Protein AF-A0A1H8HH61-F1 (afdb_monomer)

Foldseek 3Di:
DVVVVVVQLVVLVVVLVVVLVVLCVVQVVVVVDGDPVSVVVNLVSQLVSLCSNCVVVLVVVLVVVLVVLPVPPPDPVVSVVVNVVVVVVSVVVSVVVSVVSSVVD

Organism: NCBI:txid1173111

pLDDT: mean 89.67, std 6.66, range [61.69, 95.88]

Solvent-accessible surface area (backbone atoms only — not comparable to full-atom values): 5868 Å² total; per-residue (Å²): 115,68,69,62,54,52,51,50,51,52,50,54,50,50,54,46,54,54,51,50,52,52,52,40,65,75,36,40,51,87,75,75,68,50,45,70,68,47,52,53,52,50,49,51,50,53,52,50,46,50,47,67,66,47,43,61,58,50,54,52,48,52,54,50,50,55,49,52,46,62,73,73,40,87,51,68,71,61,35,54,53,52,49,52,56,48,49,54,51,51,49,52,53,48,49,54,54,50,51,56,56,60,73,74,109

Sequence (105 aa):
MQRKWMIYYVIVILVFLLGRWLLIEQFHFDTGKPSETGRELYLYWVNGFAVLFLGPAFYWTVRKWTKMVKEKIPSAGLRVLTLFYSIVFLVFLFLVVYYSLILSF

Nearest PDB structures (foldseek):
  4yxd-assembly1_D  TM=6.205E-01  e=7.021E+00  Sus scrofa
  8gs8-assembly1_D  TM=5.671E-01  e=7.021E+00  Homo sapiens
  6xxv-assembly2_F  TM=4.377E-01  e=4.878E+00  Homo sapiens

Structure (mmCIF, N/CA/C/O backbone):
data_AF-A0A1H8HH61-F1
#
_entry.id   AF-A0A1H8HH61-F1
#
loop_
_atom_site.group_PDB
_atom_site.id
_atom_site.type_symbol
_atom_site.label_atom_id
_atom_site.label_alt_id
_atom_site.label_comp_id
_atom_site.label_asym_id
_atom_site.label_entity_id
_atom_site.label_seq_id
_atom_site.pdbx_PDB_ins_code
_atom_site.Cartn_x
_atom_site.Cartn_y
_atom_site.Cartn_z
_atom_site.occupancy
_atom_site.B_iso_or_equiv
_atom_site.auth_seq_id
_atom_site.auth_comp_id
_atom_site.auth_asym_id
_atom_site.auth_atom_id
_atom_site.pdbx_PDB_model_num
ATOM 1 N N . MET A 1 1 ? -21.121 -0.834 -5.313 1.00 61.69 1 MET A N 1
ATOM 2 C CA . MET A 1 1 ? -19.781 -0.450 -4.797 1.00 61.69 1 MET A CA 1
ATOM 3 C C . MET A 1 1 ? -18.668 -1.342 -5.358 1.00 61.69 1 MET A C 1
ATOM 5 O O . MET A 1 1 ? -17.680 -0.799 -5.827 1.00 61.69 1 MET A O 1
ATOM 9 N N . GLN A 1 2 ? -18.845 -2.670 -5.406 1.00 75.44 2 GLN A N 1
ATOM 10 C CA . GLN A 1 2 ? -17.853 -3.632 -5.932 1.00 75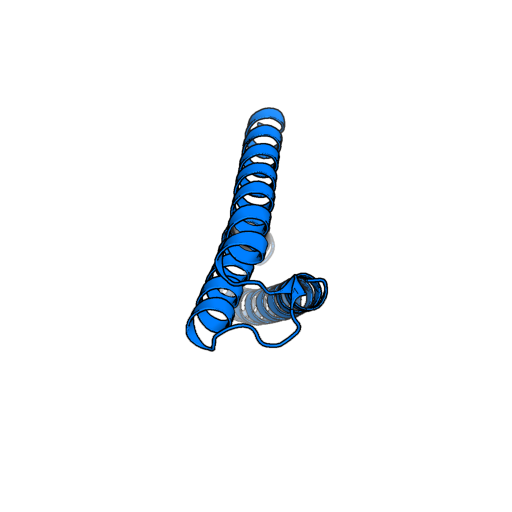.44 2 GLN A CA 1
ATOM 11 C C . GLN A 1 2 ? -17.384 -3.349 -7.373 1.00 75.44 2 GLN A C 1
ATOM 13 O O . GLN A 1 2 ? -16.187 -3.339 -7.629 1.00 75.44 2 GLN A O 1
ATOM 18 N N . ARG A 1 3 ? -18.299 -3.011 -8.294 1.00 84.62 3 ARG A N 1
ATOM 19 C CA . ARG A 1 3 ? -17.951 -2.727 -9.701 1.00 84.62 3 ARG A CA 1
ATOM 20 C C . ARG A 1 3 ? -16.947 -1.575 -9.873 1.00 84.62 3 ARG A C 1
ATOM 22 O O . ARG A 1 3 ? -16.084 -1.660 -10.733 1.00 84.62 3 ARG A O 1
ATOM 29 N N . LYS A 1 4 ? -17.024 -0.521 -9.048 1.00 88.81 4 LYS A N 1
ATOM 30 C CA . LYS A 1 4 ? -16.094 0.625 -9.118 1.00 88.81 4 LYS A CA 1
ATOM 31 C C . LYS A 1 4 ? -14.680 0.239 -8.671 1.00 88.81 4 LYS A C 1
ATOM 33 O O . LYS A 1 4 ? -13.718 0.641 -9.309 1.00 88.81 4 LYS A O 1
ATOM 38 N N . TRP A 1 5 ? -14.571 -0.577 -7.620 1.00 89.38 5 TRP A N 1
ATOM 39 C CA . TRP A 1 5 ? -13.291 -1.114 -7.150 1.00 89.38 5 TRP A CA 1
ATOM 40 C C . TRP A 1 5 ? -12.658 -2.049 -8.175 1.00 89.38 5 TRP A C 1
ATOM 42 O O . TRP A 1 5 ? -11.474 -1.929 -8.453 1.00 89.38 5 TRP A O 1
ATOM 52 N N . MET A 1 6 ? -13.460 -2.918 -8.792 1.00 90.69 6 MET A N 1
ATOM 53 C CA . MET A 1 6 ? -12.994 -3.779 -9.877 1.00 90.69 6 MET A CA 1
ATOM 54 C C . MET A 1 6 ? -12.420 -2.954 -11.037 1.00 90.69 6 MET A C 1
ATOM 56 O O . MET A 1 6 ? -11.310 -3.223 -11.474 1.00 90.69 6 MET A O 1
ATOM 60 N N . ILE A 1 7 ? -13.134 -1.913 -11.485 1.00 93.94 7 ILE A N 1
ATOM 61 C CA . ILE A 1 7 ? -12.654 -1.016 -12.549 1.00 93.94 7 ILE A CA 1
ATOM 62 C C . ILE A 1 7 ? -11.345 -0.326 -12.140 1.00 93.94 7 ILE A C 1
ATOM 64 O O . ILE A 1 7 ? -10.409 -0.301 -12.930 1.00 93.94 7 ILE A O 1
ATOM 68 N N . TYR A 1 8 ? -11.252 0.187 -10.909 1.00 94.19 8 TYR A N 1
ATOM 69 C CA . TYR A 1 8 ? -10.019 0.788 -10.391 1.00 94.19 8 TYR A CA 1
ATOM 70 C C . TYR A 1 8 ? -8.835 -0.184 -10.462 1.00 94.19 8 TYR A C 1
ATOM 72 O O . TYR A 1 8 ? -7.798 0.163 -11.017 1.00 94.19 8 TYR A O 1
ATOM 80 N N . TYR A 1 9 ? -9.003 -1.411 -9.963 1.00 93.25 9 TYR A N 1
ATOM 81 C CA . TYR A 1 9 ? -7.938 -2.413 -9.979 1.00 93.25 9 TYR A CA 1
ATOM 82 C C . TYR A 1 9 ? -7.535 -2.817 -11.392 1.00 93.25 9 TYR A C 1
ATOM 84 O O . TYR A 1 9 ? -6.345 -2.925 -11.667 1.00 93.25 9 TYR A O 1
ATOM 92 N N . VAL A 1 10 ? -8.501 -2.971 -12.299 1.00 95.25 10 VAL A N 1
ATOM 93 C CA . VAL A 1 10 ? -8.218 -3.230 -13.715 1.00 95.25 10 VAL A CA 1
ATOM 94 C C . VAL A 1 10 ? -7.379 -2.100 -14.312 1.00 95.25 10 VAL A C 1
ATOM 96 O O . VAL A 1 10 ? -6.372 -2.377 -14.951 1.00 95.25 10 VAL A O 1
ATOM 99 N N . ILE A 1 11 ? -7.735 -0.836 -14.061 1.00 95.62 11 ILE A N 1
ATOM 100 C CA . ILE A 1 11 ? -6.969 0.317 -14.555 1.00 95.62 11 ILE A CA 1
ATOM 101 C C . ILE A 1 11 ? -5.552 0.324 -13.971 1.00 95.62 11 ILE A C 1
ATOM 103 O O . ILE A 1 11 ? -4.595 0.475 -14.722 1.00 95.62 11 ILE A O 1
ATOM 107 N N . VAL A 1 12 ? -5.398 0.127 -12.658 1.00 94.62 12 VAL A N 1
ATOM 108 C CA . VAL A 1 12 ? -4.083 0.107 -11.994 1.00 94.62 12 VAL A CA 1
ATOM 109 C C . VAL A 1 12 ? -3.193 -1.004 -12.559 1.00 94.62 12 VAL A C 1
ATOM 111 O O . VAL A 1 12 ? -2.025 -0.753 -12.848 1.00 94.62 12 VAL A O 1
ATOM 114 N N . ILE A 1 13 ? -3.743 -2.204 -12.775 1.00 94.12 13 ILE A N 1
ATOM 115 C CA . ILE A 1 13 ? -3.014 -3.322 -13.389 1.00 94.12 13 ILE A CA 1
ATOM 116 C C . ILE A 1 13 ? -2.624 -2.986 -14.833 1.00 94.12 13 ILE A C 1
ATOM 118 O O . ILE A 1 13 ? -1.469 -3.175 -15.201 1.00 94.12 13 ILE A O 1
ATOM 122 N N . LEU A 1 14 ? -3.547 -2.466 -15.648 1.00 95.81 14 LEU A N 1
ATOM 123 C CA . LEU A 1 14 ? -3.258 -2.114 -17.042 1.00 95.81 14 LEU A CA 1
ATOM 124 C C . LEU A 1 14 ? -2.166 -1.045 -17.148 1.00 95.81 14 LEU A C 1
ATOM 126 O O . LEU A 1 14 ? -1.225 -1.213 -17.919 1.00 95.81 14 LEU A O 1
ATOM 130 N N . VAL A 1 15 ? -2.256 0.023 -16.349 1.00 95.19 15 VAL A N 1
ATOM 131 C CA . VAL A 1 15 ? -1.240 1.087 -16.308 1.00 95.19 15 VAL A CA 1
ATOM 132 C C . VAL A 1 15 ? 0.116 0.521 -15.897 1.00 95.19 15 VAL A C 1
ATOM 134 O O . VAL A 1 15 ? 1.125 0.841 -16.521 1.00 95.19 15 VAL A O 1
ATOM 137 N N . PHE A 1 16 ? 0.148 -0.352 -14.890 1.00 94.38 16 PHE A N 1
ATOM 138 C CA . PHE A 1 16 ? 1.387 -0.987 -14.459 1.00 94.38 16 PHE A CA 1
ATOM 139 C C . PHE A 1 16 ? 2.006 -1.860 -15.549 1.00 94.38 16 PHE A C 1
ATOM 141 O O . PHE A 1 16 ? 3.197 -1.714 -15.815 1.00 94.38 16 PHE A O 1
ATOM 148 N N . LEU A 1 17 ? 1.214 -2.723 -16.193 1.00 93.75 17 LEU A N 1
ATOM 149 C CA . LEU A 1 17 ? 1.683 -3.618 -17.252 1.00 93.75 17 LEU A CA 1
ATOM 150 C C . LEU A 1 17 ? 2.221 -2.841 -18.458 1.00 93.75 17 LEU A C 1
ATOM 152 O O . LEU A 1 17 ? 3.303 -3.160 -18.946 1.00 93.75 17 LEU A O 1
ATOM 156 N N . LEU A 1 18 ? 1.507 -1.799 -18.897 1.00 94.12 18 LEU A N 1
ATOM 157 C CA . LEU A 1 18 ? 1.946 -0.931 -19.992 1.00 94.12 18 LEU A CA 1
ATOM 158 C C . LEU A 1 18 ? 3.228 -0.172 -19.633 1.00 94.12 18 LEU A C 1
ATOM 160 O O . LEU A 1 18 ? 4.171 -0.157 -20.417 1.00 94.12 18 LEU A O 1
ATOM 164 N N . GLY A 1 19 ? 3.298 0.413 -18.435 1.00 91.31 19 GLY A N 1
ATOM 165 C CA . GLY A 1 19 ? 4.506 1.101 -17.982 1.00 91.31 19 GLY A CA 1
ATOM 166 C C . GLY A 1 19 ? 5.698 0.155 -17.839 1.00 91.31 19 GLY A C 1
ATOM 167 O O . GLY A 1 19 ? 6.788 0.475 -18.293 1.00 91.31 19 GLY A O 1
ATOM 168 N N . ARG A 1 20 ? 5.489 -1.049 -17.291 1.00 89.31 20 ARG A N 1
ATOM 169 C CA . ARG A 1 20 ? 6.523 -2.087 -17.182 1.00 89.31 20 ARG A CA 1
ATOM 170 C C . ARG A 1 20 ? 7.081 -2.464 -18.550 1.00 89.31 20 ARG A C 1
ATOM 172 O O . ARG A 1 20 ? 8.294 -2.553 -18.687 1.00 89.31 20 ARG A O 1
ATOM 179 N N . TRP A 1 21 ? 6.210 -2.674 -19.536 1.00 89.19 21 TRP A N 1
ATOM 180 C CA . TRP A 1 21 ? 6.621 -2.979 -20.904 1.00 89.19 21 TRP A CA 1
ATOM 181 C C . TRP A 1 21 ? 7.531 -1.884 -21.475 1.00 89.19 21 TRP A C 1
ATOM 183 O O . TRP A 1 21 ? 8.652 -2.173 -21.886 1.00 89.19 21 TRP A O 1
ATOM 193 N N . LEU A 1 22 ? 7.096 -0.621 -21.390 1.00 89.06 22 LEU A N 1
ATOM 194 C CA . LEU A 1 22 ? 7.869 0.529 -21.868 1.00 89.06 22 LEU A CA 1
ATOM 195 C C . LEU A 1 22 ? 9.229 0.656 -21.170 1.00 89.06 22 LEU A C 1
ATOM 197 O O . LEU A 1 22 ? 10.227 0.939 -21.824 1.00 89.06 22 LEU A O 1
ATOM 201 N N . LEU A 1 23 ? 9.290 0.429 -19.854 1.00 87.62 23 LEU A N 1
ATOM 202 C CA . LEU A 1 23 ? 10.546 0.494 -19.102 1.00 87.62 23 LEU A CA 1
ATOM 203 C C . LEU A 1 23 ? 11.521 -0.616 -19.490 1.00 87.62 23 LEU A C 1
ATOM 205 O O . LEU A 1 23 ? 12.721 -0.365 -19.579 1.00 87.62 23 LEU A O 1
ATOM 209 N N . ILE A 1 24 ? 11.021 -1.827 -19.733 1.00 86.62 24 ILE A N 1
ATOM 210 C CA . ILE A 1 24 ? 11.857 -2.948 -20.168 1.00 86.62 24 ILE A CA 1
ATOM 211 C C . ILE A 1 24 ? 12.471 -2.647 -21.541 1.00 86.62 24 ILE A C 1
ATOM 213 O O . ILE A 1 24 ? 13.684 -2.796 -21.687 1.00 86.62 24 ILE A O 1
ATOM 217 N N . GLU A 1 25 ? 11.665 -2.170 -22.498 1.00 85.56 25 GLU A N 1
ATOM 218 C CA . GLU A 1 25 ? 12.131 -1.814 -23.847 1.00 85.56 25 GLU A CA 1
ATOM 219 C C . GLU A 1 25 ? 13.088 -0.614 -23.834 1.00 85.56 25 GLU A C 1
ATOM 221 O O . GLU A 1 25 ? 14.160 -0.661 -24.432 1.00 85.56 25 GLU A O 1
ATOM 226 N N . GLN A 1 26 ? 12.742 0.464 -23.126 1.00 85.44 26 GLN A N 1
ATOM 227 C CA . GLN A 1 26 ? 13.523 1.703 -23.145 1.00 85.44 26 GLN A CA 1
ATOM 228 C C . GLN A 1 26 ? 14.896 1.544 -22.478 1.00 85.44 26 GLN A C 1
ATOM 230 O O . GLN A 1 26 ? 15.887 2.116 -22.939 1.00 85.44 26 GLN A O 1
ATOM 235 N N . PHE A 1 27 ? 14.973 0.768 -21.396 1.00 82.44 27 PHE A N 1
ATOM 236 C CA . PHE A 1 27 ? 16.205 0.583 -20.625 1.00 82.44 27 PHE A CA 1
ATOM 237 C C . PHE A 1 27 ? 16.951 -0.716 -20.957 1.00 82.44 27 PHE A C 1
ATOM 239 O O . PHE A 1 27 ? 17.904 -1.053 -20.254 1.00 82.44 27 PHE A O 1
ATOM 246 N N . HIS A 1 28 ? 16.558 -1.404 -22.036 1.00 75.19 28 HIS A N 1
ATOM 247 C CA . HIS A 1 28 ? 17.217 -2.602 -22.563 1.00 75.19 28 HIS A CA 1
ATOM 248 C C . HIS A 1 28 ? 17.478 -3.669 -21.486 1.00 75.19 28 HIS A C 1
ATOM 250 O O . HIS A 1 28 ? 18.561 -4.261 -21.402 1.00 75.19 28 HIS A O 1
ATOM 256 N N . PHE A 1 29 ? 16.491 -3.897 -20.612 1.00 73.50 29 PHE A N 1
ATOM 257 C CA . PHE A 1 29 ? 16.592 -4.896 -19.539 1.00 73.50 29 PHE A CA 1
ATOM 258 C C . PHE A 1 29 ? 16.795 -6.325 -20.075 1.00 73.50 29 PHE A C 1
ATOM 260 O O . PHE A 1 29 ? 17.301 -7.188 -19.360 1.00 73.50 29 PHE A O 1
ATOM 267 N N . ASP A 1 30 ? 16.451 -6.557 -21.338 1.00 71.81 30 ASP A N 1
ATOM 268 C CA . ASP A 1 30 ? 16.674 -7.768 -22.127 1.00 71.81 30 ASP A CA 1
ATOM 269 C C . ASP A 1 30 ? 18.157 -8.049 -22.436 1.00 71.81 30 ASP A C 1
ATOM 271 O O . ASP A 1 30 ? 18.542 -9.202 -22.618 1.00 71.81 30 ASP A O 1
ATOM 275 N N . THR A 1 31 ? 19.016 -7.026 -22.427 1.00 73.56 31 THR A N 1
ATOM 276 C CA . THR A 1 31 ? 20.453 -7.161 -22.739 1.00 73.56 31 THR A CA 1
ATOM 277 C C . THR A 1 31 ? 21.330 -7.533 -21.534 1.00 73.56 31 THR A C 1
ATOM 279 O O . THR A 1 31 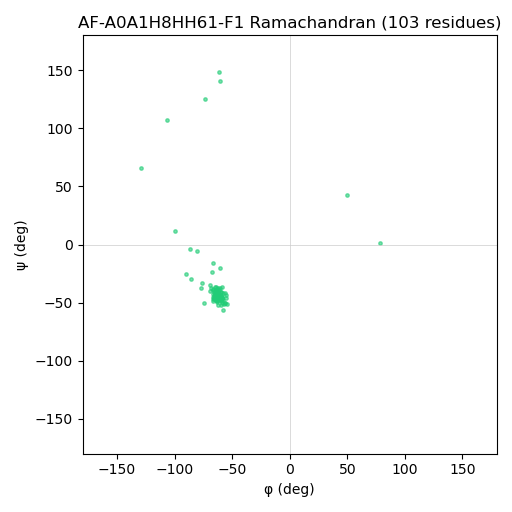? 22.536 -7.744 -21.676 1.00 73.56 31 THR A O 1
ATOM 282 N N . GLY A 1 32 ? 20.749 -7.623 -20.330 1.00 67.31 32 GLY A N 1
ATOM 283 C CA . GLY A 1 32 ? 21.433 -8.066 -19.106 1.00 67.31 32 GLY A CA 1
ATOM 284 C C . GLY A 1 32 ? 22.326 -7.022 -18.419 1.00 67.31 32 GLY A C 1
ATOM 285 O O . GLY A 1 32 ? 22.919 -7.324 -17.384 1.00 67.31 32 GLY A O 1
ATOM 286 N N . LYS A 1 33 ? 22.414 -5.791 -18.945 1.00 69.44 33 LYS A N 1
ATOM 287 C CA . LYS A 1 33 ? 23.112 -4.654 -18.311 1.00 69.44 33 LYS A CA 1
ATOM 288 C C . LYS A 1 33 ? 22.216 -3.409 -18.256 1.00 69.44 33 LYS A C 1
ATOM 290 O O . LYS A 1 33 ? 22.518 -2.419 -18.923 1.00 69.44 33 LYS A O 1
ATOM 295 N N . PRO A 1 34 ? 21.110 -3.441 -17.491 1.00 74.69 34 PRO A N 1
ATOM 296 C CA . PRO A 1 34 ? 20.263 -2.266 -17.346 1.00 74.69 34 PRO A CA 1
ATOM 297 C C . PRO A 1 34 ? 21.059 -1.120 -16.720 1.00 74.69 34 PRO A C 1
ATOM 299 O O . PRO A 1 34 ? 21.870 -1.332 -15.814 1.00 74.69 34 PRO A O 1
ATOM 302 N N . SER A 1 35 ? 20.823 0.101 -17.198 1.00 82.44 35 SER A N 1
ATOM 303 C CA . SER A 1 35 ? 21.408 1.292 -16.584 1.00 82.44 35 SER A CA 1
ATOM 304 C C . SER A 1 35 ? 20.928 1.436 -15.136 1.00 82.44 35 SER A C 1
ATOM 306 O O . SER A 1 35 ? 19.800 1.061 -14.803 1.00 82.44 35 SER A O 1
ATOM 308 N N . GLU A 1 36 ? 21.766 1.999 -14.261 1.00 85.50 36 GLU A N 1
ATOM 309 C CA . GLU A 1 36 ? 21.398 2.227 -12.854 1.00 85.50 36 GLU A CA 1
ATOM 310 C C . GLU A 1 36 ? 20.115 3.060 -12.740 1.00 85.50 36 GLU A C 1
ATOM 312 O O . GLU A 1 36 ? 19.204 2.701 -11.997 1.00 85.50 36 GLU A O 1
ATOM 317 N N . THR A 1 37 ? 19.978 4.091 -13.580 1.00 86.31 37 THR A N 1
ATOM 318 C CA . THR A 1 37 ? 18.766 4.915 -13.676 1.00 86.31 37 THR A CA 1
ATOM 319 C C . THR A 1 37 ? 17.533 4.100 -14.070 1.00 86.31 37 THR A C 1
ATOM 321 O O . THR A 1 37 ? 16.468 4.283 -13.485 1.00 86.31 37 THR A O 1
ATOM 324 N N . GLY A 1 38 ? 17.657 3.176 -15.030 1.00 85.38 38 GLY A N 1
ATOM 325 C CA . GLY A 1 38 ? 16.556 2.296 -15.427 1.00 85.38 38 GLY A CA 1
ATOM 326 C C . GLY A 1 38 ? 16.129 1.366 -14.295 1.00 85.38 38 GLY A C 1
ATOM 327 O O . GLY A 1 38 ? 14.935 1.172 -14.061 1.00 85.38 38 GLY A O 1
ATOM 328 N N . ARG A 1 39 ? 17.098 0.840 -13.536 1.00 85.12 39 ARG A N 1
ATOM 329 C CA . ARG A 1 39 ? 16.853 -0.003 -12.359 1.00 85.12 39 ARG A CA 1
ATOM 330 C C . ARG A 1 39 ? 16.133 0.754 -11.248 1.00 85.12 39 ARG A C 1
ATOM 332 O O . ARG A 1 39 ? 15.148 0.243 -10.721 1.00 85.12 39 ARG A O 1
ATOM 339 N N . GLU A 1 40 ? 16.589 1.953 -10.903 1.00 90.19 40 GLU A N 1
ATOM 340 C CA . GLU A 1 40 ? 15.925 2.790 -9.900 1.00 90.19 40 GLU A CA 1
ATOM 341 C C . GLU A 1 40 ? 14.500 3.144 -10.321 1.00 90.19 40 GLU A C 1
ATOM 343 O O . GLU A 1 40 ? 13.562 2.996 -9.538 1.00 90.19 40 GLU A O 1
ATOM 348 N N . LEU A 1 41 ? 14.311 3.546 -11.579 1.00 91.00 41 LEU A N 1
ATOM 349 C CA . LEU A 1 41 ? 13.002 3.939 -12.082 1.00 91.00 41 LEU A CA 1
ATOM 350 C C . LEU A 1 41 ? 12.025 2.755 -12.125 1.00 91.00 41 LEU A C 1
ATOM 352 O O . LEU A 1 41 ? 10.865 2.909 -11.745 1.00 91.00 41 LEU A O 1
ATOM 356 N N . TYR A 1 42 ? 12.501 1.557 -12.483 1.00 90.00 42 TYR A N 1
ATOM 357 C CA . TYR A 1 42 ? 11.717 0.323 -12.387 1.00 90.00 42 TYR A CA 1
ATOM 358 C C . TYR A 1 42 ? 11.342 -0.009 -10.938 1.00 90.00 42 TYR A C 1
ATOM 360 O O . TYR A 1 42 ? 10.186 -0.331 -10.662 1.00 90.0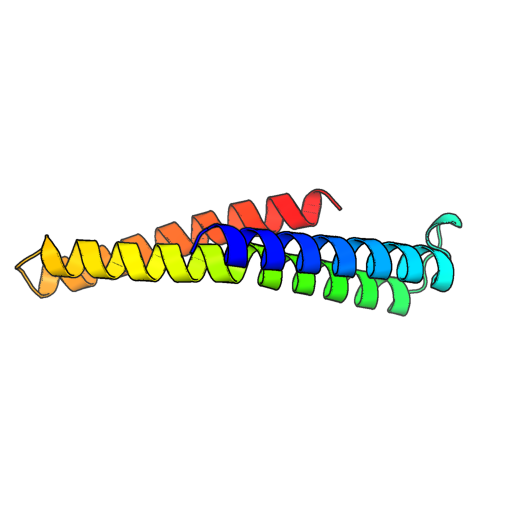0 42 TYR A O 1
ATOM 368 N N . LEU A 1 43 ? 12.275 0.132 -9.991 1.00 90.38 43 LEU A N 1
ATOM 369 C CA . LEU A 1 43 ? 11.982 -0.058 -8.569 1.00 90.38 43 LEU A CA 1
ATOM 370 C C . LEU A 1 43 ? 10.902 0.918 -8.094 1.00 90.38 43 LEU A C 1
ATOM 372 O O . LEU A 1 43 ? 9.930 0.481 -7.477 1.00 90.38 43 LEU A O 1
ATOM 376 N N . TYR A 1 44 ? 11.010 2.211 -8.406 1.00 93.06 44 TYR A N 1
ATOM 377 C CA . TYR A 1 44 ? 9.971 3.185 -8.059 1.00 93.06 44 TYR A CA 1
ATOM 378 C C . TYR A 1 44 ? 8.627 2.855 -8.714 1.00 93.06 44 TYR A C 1
ATOM 380 O O . TYR A 1 44 ? 7.589 2.989 -8.065 1.00 93.06 44 TYR A O 1
ATOM 388 N N . TRP A 1 45 ? 8.635 2.364 -9.956 1.00 93.88 45 TRP A N 1
ATOM 389 C CA . TRP A 1 45 ? 7.426 1.950 -10.667 1.00 93.88 45 TRP A CA 1
ATOM 390 C C . TRP A 1 45 ? 6.716 0.779 -9.974 1.00 93.88 45 TRP A C 1
ATOM 392 O O . TRP A 1 45 ? 5.516 0.852 -9.703 1.00 93.88 45 TRP A O 1
ATOM 402 N N . VAL A 1 46 ? 7.461 -0.273 -9.616 1.00 92.75 46 VAL A N 1
ATOM 403 C CA . VAL A 1 46 ? 6.932 -1.451 -8.907 1.00 92.75 46 VAL A CA 1
ATOM 404 C C . VAL A 1 46 ? 6.453 -1.085 -7.500 1.00 92.75 46 VAL A C 1
ATOM 406 O O . VAL A 1 46 ? 5.352 -1.479 -7.112 1.00 92.75 46 VAL A O 1
ATOM 409 N N . ASN A 1 47 ? 7.220 -0.284 -6.751 1.00 93.50 47 ASN A N 1
ATOM 410 C CA . ASN A 1 47 ? 6.808 0.195 -5.425 1.00 93.50 47 ASN A CA 1
ATOM 411 C C . ASN A 1 47 ? 5.528 1.047 -5.521 1.00 93.50 47 ASN A C 1
ATOM 413 O O . ASN A 1 47 ? 4.581 0.837 -4.762 1.00 93.50 47 ASN A O 1
ATOM 417 N N . GLY A 1 48 ? 5.459 1.968 -6.488 1.00 94.12 48 GLY A N 1
ATOM 418 C CA . GLY A 1 48 ? 4.282 2.800 -6.735 1.00 94.12 48 GLY A CA 1
ATOM 419 C C . GLY A 1 48 ? 3.038 1.969 -7.055 1.00 94.12 48 GLY A C 1
ATOM 420 O O . GLY A 1 48 ? 1.977 2.189 -6.466 1.00 94.12 48 GLY A O 1
ATOM 421 N N . PHE A 1 49 ? 3.175 0.960 -7.918 1.00 94.50 49 PHE A N 1
ATOM 422 C CA . PHE A 1 49 ? 2.099 0.012 -8.202 1.00 94.50 49 PHE A CA 1
ATOM 423 C C . PHE A 1 49 ? 1.660 -0.760 -6.957 1.00 94.50 49 PHE A C 1
ATOM 425 O O . PHE A 1 49 ? 0.464 -0.812 -6.673 1.00 94.50 49 PHE A O 1
ATOM 432 N N . ALA A 1 50 ? 2.599 -1.312 -6.185 1.00 93.44 50 ALA A N 1
ATOM 433 C CA . ALA A 1 50 ? 2.287 -2.072 -4.978 1.00 93.44 50 ALA A CA 1
ATOM 434 C C . ALA A 1 50 ? 1.493 -1.231 -3.963 1.00 93.44 50 ALA A C 1
ATOM 436 O O . ALA A 1 50 ? 0.502 -1.707 -3.404 1.00 93.44 50 ALA A O 1
ATOM 437 N N . VAL A 1 51 ? 1.866 0.040 -3.772 1.00 93.06 51 VAL A N 1
ATOM 438 C CA . VAL A 1 51 ? 1.138 0.971 -2.896 1.00 93.06 51 VAL A CA 1
ATOM 439 C C . 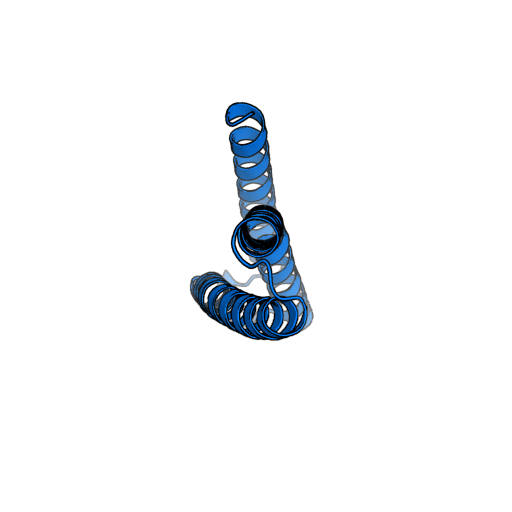VAL A 1 51 ? -0.253 1.293 -3.444 1.00 93.06 51 VAL A C 1
ATOM 441 O O . VAL A 1 51 ? -1.221 1.255 -2.684 1.00 93.06 51 VAL A O 1
ATOM 444 N N . LEU A 1 52 ? -0.395 1.578 -4.741 1.00 94.56 52 LEU A N 1
ATOM 445 C CA . LEU A 1 52 ? -1.702 1.864 -5.348 1.00 94.56 52 LEU A CA 1
ATOM 446 C C . LEU A 1 52 ? -2.631 0.643 -5.318 1.00 94.56 52 LEU A C 1
ATOM 448 O O . LEU A 1 52 ? -3.833 0.773 -5.093 1.00 94.56 52 LEU A O 1
ATOM 452 N N . PHE A 1 53 ? -2.079 -0.553 -5.494 1.00 93.69 53 PHE A N 1
ATOM 453 C CA . PHE A 1 53 ? -2.836 -1.795 -5.480 1.00 93.69 53 PHE A CA 1
ATOM 454 C C . PHE A 1 53 ? -3.256 -2.192 -4.054 1.00 93.69 53 PHE A C 1
ATOM 456 O O . PHE A 1 53 ? -4.431 -2.436 -3.774 1.00 93.69 53 PHE A O 1
ATOM 463 N N . LEU A 1 54 ? -2.325 -2.216 -3.102 1.00 93.81 54 LEU A N 1
ATOM 464 C CA . LEU A 1 54 ? -2.609 -2.693 -1.745 1.00 93.81 54 LEU A CA 1
ATOM 465 C C . LEU A 1 54 ? -3.190 -1.603 -0.834 1.00 93.81 54 LEU A C 1
ATOM 467 O O . LEU A 1 54 ? -3.978 -1.903 0.065 1.00 93.81 54 LEU A O 1
ATOM 471 N N . GLY A 1 55 ? -2.839 -0.338 -1.063 1.00 92.50 55 GLY A N 1
ATOM 472 C CA . GLY A 1 55 ? -3.169 0.796 -0.199 1.00 92.50 55 GLY A CA 1
ATOM 473 C C . GLY A 1 55 ? -4.664 0.949 0.094 1.00 92.50 55 GLY A C 1
ATOM 474 O O . GLY A 1 55 ? -5.038 1.007 1.269 1.00 92.50 55 GLY A O 1
ATOM 475 N N . PRO A 1 56 ? -5.557 0.955 -0.914 1.00 92.88 56 PRO A N 1
ATOM 476 C CA . PRO A 1 56 ? -6.990 1.089 -0.664 1.00 92.88 56 PRO A CA 1
ATOM 477 C C . PRO A 1 56 ? -7.579 -0.074 0.144 1.00 92.88 56 PRO A C 1
ATOM 479 O O . PRO A 1 56 ? -8.406 0.148 1.035 1.00 92.88 56 PRO A O 1
ATOM 482 N N . ALA A 1 57 ? -7.128 -1.306 -0.120 1.00 91.38 57 ALA A N 1
ATOM 483 C CA . ALA A 1 57 ? -7.555 -2.492 0.618 1.00 91.38 57 ALA A CA 1
ATOM 484 C C . ALA A 1 57 ? -7.072 -2.446 2.076 1.00 91.38 57 ALA A C 1
ATOM 486 O O . ALA A 1 57 ? -7.845 -2.720 3.002 1.00 91.38 57 ALA A O 1
ATOM 487 N N . PHE A 1 58 ? -5.822 -2.029 2.291 1.00 93.62 58 PHE A N 1
ATOM 488 C CA . PHE A 1 58 ? -5.247 -1.839 3.617 1.00 93.62 58 PHE A CA 1
ATOM 489 C C . PHE A 1 58 ? -5.994 -0.764 4.410 1.00 93.62 58 PHE A C 1
ATOM 491 O O . PHE A 1 58 ? -6.485 -1.032 5.507 1.00 93.62 58 PHE A O 1
ATOM 498 N N . TYR A 1 59 ? -6.180 0.422 3.823 1.00 93.75 59 TYR A N 1
ATOM 499 C CA . TYR A 1 59 ? -6.920 1.523 4.438 1.00 93.75 59 TYR A CA 1
ATOM 500 C C . TYR A 1 59 ? -8.338 1.103 4.844 1.00 93.75 59 TYR A C 1
ATOM 502 O O . TYR A 1 59 ? -8.788 1.369 5.964 1.00 93.75 59 TYR A O 1
ATOM 510 N N . TRP A 1 60 ? -9.049 0.404 3.956 1.00 93.88 60 TRP A N 1
ATOM 511 C CA . TRP A 1 60 ? -10.400 -0.066 4.243 1.00 93.88 60 TRP A CA 1
ATOM 512 C C . TRP A 1 60 ? -10.432 -1.099 5.375 1.00 93.88 60 TRP A C 1
ATOM 514 O O . TRP A 1 60 ? -11.308 -1.031 6.243 1.00 93.88 60 TRP A O 1
ATOM 524 N N . THR A 1 61 ? -9.455 -2.007 5.407 1.00 93.12 61 THR A N 1
ATOM 525 C CA . THR A 1 61 ? -9.300 -3.008 6.470 1.00 93.12 61 THR A CA 1
ATOM 526 C C . THR A 1 61 ? -9.038 -2.343 7.819 1.00 93.12 61 THR A C 1
ATOM 528 O O . THR A 1 61 ? -9.767 -2.605 8.775 1.00 93.12 61 THR A O 1
ATOM 531 N N . VAL A 1 62 ? -8.089 -1.403 7.888 1.00 94.31 62 VAL A N 1
ATOM 532 C CA . VAL A 1 62 ? -7.776 -0.636 9.107 1.00 94.31 62 VAL A CA 1
ATOM 533 C C . VAL A 1 62 ? -8.999 0.136 9.606 1.00 94.31 62 VAL A C 1
ATOM 535 O O . VAL A 1 62 ? -9.327 0.090 10.796 1.00 94.31 62 VAL A O 1
ATOM 538 N N . ARG A 1 63 ? -9.727 0.814 8.708 1.00 94.62 63 ARG A N 1
ATOM 539 C CA . ARG A 1 63 ? -10.938 1.566 9.065 1.00 94.62 63 ARG A CA 1
ATOM 540 C C . ARG A 1 63 ? -12.014 0.654 9.652 1.00 94.62 63 ARG A C 1
ATOM 542 O O . ARG A 1 63 ? -12.614 0.996 10.674 1.00 94.62 63 ARG A O 1
ATOM 549 N N . LYS A 1 64 ? -12.262 -0.501 9.026 1.00 94.19 64 LYS A N 1
ATOM 550 C CA . LYS A 1 64 ? -13.224 -1.488 9.530 1.00 94.19 64 LYS A CA 1
ATOM 551 C C . LYS A 1 64 ? -12.807 -2.048 10.881 1.00 94.19 64 LYS A C 1
ATOM 553 O O . LYS A 1 64 ? -13.634 -2.097 11.787 1.00 94.19 64 LYS A O 1
ATOM 558 N N . TRP A 1 65 ? -11.538 -2.410 11.031 1.00 92.75 65 TRP A N 1
ATOM 559 C CA . TRP A 1 65 ? -11.012 -2.961 12.275 1.00 92.75 65 TRP A CA 1
ATOM 560 C C . TRP A 1 65 ? -11.135 -1.973 13.431 1.00 92.75 65 TRP A C 1
ATOM 562 O O . TRP A 1 65 ? -11.660 -2.302 14.492 1.00 92.75 65 TRP A O 1
ATOM 572 N N . THR A 1 66 ? -10.760 -0.718 13.187 1.00 92.75 66 THR A N 1
ATOM 573 C CA . THR A 1 66 ? -10.873 0.361 14.172 1.00 92.75 66 THR A CA 1
ATOM 574 C C . THR A 1 66 ? -12.321 0.575 14.611 1.00 92.75 66 THR A C 1
ATOM 576 O O . THR A 1 66 ? -12.582 0.769 15.798 1.00 92.75 66 THR A O 1
ATOM 579 N N . LYS A 1 67 ? -13.278 0.524 13.672 1.00 93.62 67 LYS A N 1
ATOM 580 C CA . LYS A 1 67 ? -14.709 0.626 13.986 1.00 93.62 67 LYS A CA 1
ATOM 581 C C . LYS A 1 67 ? -15.170 -0.541 14.868 1.00 93.62 67 LYS A C 1
ATOM 583 O O . LYS A 1 67 ? -15.766 -0.295 15.911 1.00 93.62 67 LYS A O 1
ATOM 588 N N . MET A 1 68 ? -14.810 -1.776 14.512 1.00 93.50 68 MET A N 1
ATOM 589 C CA . MET A 1 68 ? -15.161 -2.964 15.302 1.00 93.50 68 MET A CA 1
ATOM 590 C C . MET A 1 68 ? -14.602 -2.905 16.728 1.00 93.50 68 MET A C 1
ATOM 592 O O . MET A 1 68 ? -15.312 -3.214 17.680 1.00 93.50 68 MET A O 1
ATOM 596 N N . VAL A 1 69 ? -13.346 -2.482 16.892 1.00 92.31 69 VAL A N 1
ATOM 597 C CA . VAL A 1 69 ? -12.714 -2.356 18.213 1.00 92.31 69 VAL A CA 1
ATOM 598 C C . VAL A 1 69 ? -13.417 -1.298 19.069 1.00 92.31 69 VAL A C 1
ATOM 600 O O . VAL A 1 69 ? -13.672 -1.531 20.250 1.00 92.31 69 VAL A O 1
ATOM 603 N N . LYS A 1 70 ? -13.778 -0.152 18.477 1.00 90.19 70 LYS A N 1
ATOM 604 C CA . LYS A 1 70 ? -14.511 0.914 19.178 1.00 90.19 70 LYS A CA 1
ATOM 605 C C . LYS A 1 70 ? -15.896 0.466 19.650 1.00 90.19 70 LYS A C 1
ATOM 607 O O . LYS A 1 70 ? -16.302 0.861 20.736 1.00 90.19 70 LYS A O 1
ATOM 612 N N . GLU A 1 71 ? -16.591 -0.340 18.852 1.00 93.25 71 GLU A N 1
ATOM 613 C CA . GLU A 1 71 ? -17.939 -0.834 19.161 1.00 93.25 71 GLU A CA 1
ATOM 614 C C . GLU A 1 71 ? -17.932 -1.967 20.195 1.00 93.25 71 GLU A C 1
ATOM 616 O O . GLU A 1 71 ? -18.811 -2.017 21.049 1.00 93.25 71 GLU A O 1
ATOM 621 N N . LYS A 1 72 ? -16.941 -2.867 20.146 1.00 91.19 72 LYS A N 1
ATOM 622 C CA . LYS A 1 72 ? -16.916 -4.070 20.995 1.00 91.19 72 LYS A CA 1
ATOM 623 C C . LYS A 1 72 ? -16.219 -3.892 22.341 1.00 91.19 72 LYS A C 1
ATOM 625 O O . LYS A 1 72 ? -16.508 -4.651 23.259 1.00 91.19 72 LYS A O 1
ATOM 630 N N . ILE A 1 73 ? -15.290 -2.943 22.468 1.00 90.62 73 ILE A N 1
ATOM 631 C CA . ILE A 1 73 ? -14.503 -2.767 23.697 1.00 90.62 73 ILE A CA 1
ATOM 632 C C . ILE A 1 73 ? -14.986 -1.515 24.439 1.00 90.62 73 ILE A C 1
ATOM 634 O O . ILE A 1 73 ? -14.694 -0.400 23.991 1.00 90.62 73 ILE A O 1
ATOM 638 N N . PRO A 1 74 ? -15.705 -1.663 25.570 1.00 85.44 74 PRO A N 1
ATOM 639 C CA . PRO A 1 74 ? -16.260 -0.533 26.316 1.00 85.44 74 PRO A CA 1
ATOM 640 C C . PRO A 1 74 ? -15.202 0.216 27.140 1.00 85.44 74 PRO A C 1
ATOM 642 O O . PRO A 1 74 ? -15.280 1.434 27.269 1.00 85.44 74 PRO A O 1
ATOM 645 N N . SER A 1 75 ? -14.183 -0.483 27.655 1.00 93.19 75 SER A N 1
ATOM 646 C CA . SER A 1 75 ? -13.108 0.130 28.448 1.00 93.19 75 SER A CA 1
ATOM 647 C C . SER A 1 75 ? -12.147 0.935 27.570 1.00 93.19 75 SER A C 1
ATOM 649 O O . SER A 1 75 ? -11.558 0.404 26.627 1.00 93.19 75 SER A O 1
ATOM 651 N N . ALA A 1 76 ? -11.949 2.212 27.906 1.00 87.69 76 ALA A N 1
ATOM 652 C CA . ALA A 1 76 ? -11.071 3.111 27.159 1.00 87.69 76 ALA A CA 1
ATOM 653 C C . ALA A 1 76 ? -9.603 2.642 27.156 1.00 87.69 76 ALA A C 1
ATOM 655 O O . ALA A 1 76 ? -8.963 2.668 26.106 1.00 87.69 76 ALA A O 1
ATOM 656 N N . GLY A 1 77 ? -9.089 2.155 28.293 1.00 89.56 77 GLY A N 1
ATOM 657 C CA . GLY A 1 77 ? -7.702 1.684 28.407 1.00 89.56 77 GLY A CA 1
ATOM 658 C C . GLY A 1 77 ? -7.431 0.433 27.568 1.00 89.56 77 GLY A C 1
ATOM 659 O O . GLY A 1 77 ? -6.486 0.399 26.780 1.00 89.56 77 GLY A O 1
ATOM 660 N N . LEU A 1 78 ? -8.320 -0.564 27.652 1.00 90.31 78 LEU A N 1
ATOM 661 C CA . LEU A 1 78 ? -8.221 -1.775 26.830 1.00 90.31 78 LEU A CA 1
ATOM 662 C C . LEU A 1 78 ? -8.368 -1.457 25.340 1.00 90.31 78 LEU A C 1
ATOM 664 O O . LEU A 1 78 ? -7.663 -2.033 24.520 1.00 90.31 78 LEU A O 1
ATOM 668 N N . ARG A 1 79 ? -9.224 -0.495 24.977 1.00 90.00 79 ARG A N 1
ATOM 669 C CA . ARG A 1 79 ? -9.417 -0.082 23.583 1.00 90.00 79 ARG A CA 1
ATOM 670 C C . ARG A 1 79 ? -8.136 0.474 22.961 1.00 90.00 79 ARG A C 1
ATOM 672 O O . ARG A 1 79 ? -7.836 0.128 21.822 1.00 90.00 79 ARG A O 1
ATOM 679 N N . VAL A 1 80 ? -7.389 1.314 23.682 1.00 91.00 80 VAL A N 1
ATOM 680 C CA . VAL A 1 80 ? -6.114 1.868 23.190 1.00 91.00 80 VAL A CA 1
ATOM 681 C C . VAL A 1 80 ? -5.098 0.753 22.967 1.00 91.00 80 VAL A C 1
ATOM 683 O O . VAL A 1 80 ? -4.522 0.670 21.883 1.00 91.00 80 VAL A O 1
ATOM 686 N N . LEU A 1 81 ? -4.939 -0.142 23.947 1.00 93.12 81 LEU A N 1
ATOM 687 C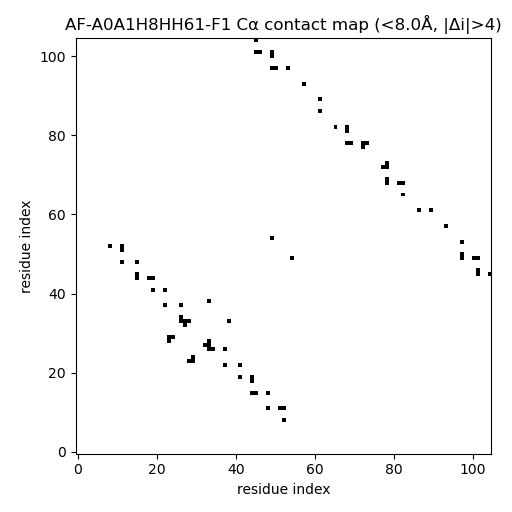 CA . LEU A 1 81 ? -4.031 -1.284 23.834 1.00 93.12 81 LEU A CA 1
ATOM 688 C C . LEU A 1 81 ? -4.405 -2.175 22.645 1.00 93.12 81 LEU A C 1
ATOM 690 O O . LEU A 1 81 ? -3.565 -2.456 21.793 1.00 93.12 81 LEU A O 1
ATOM 694 N N . THR A 1 82 ? -5.674 -2.571 22.530 1.00 93.25 82 THR A N 1
ATOM 695 C CA . THR A 1 82 ? -6.128 -3.421 21.424 1.00 93.25 82 THR A CA 1
ATOM 696 C C . THR A 1 82 ? -5.949 -2.747 20.067 1.00 93.25 82 THR A C 1
ATOM 698 O O . THR A 1 82 ? -5.531 -3.415 19.123 1.00 93.25 82 THR A O 1
ATOM 701 N N . LEU A 1 83 ? -6.230 -1.443 19.942 1.00 93.00 83 LEU A N 1
ATOM 702 C CA . LEU A 1 83 ? -5.994 -0.705 18.697 1.00 93.00 83 LEU A CA 1
ATOM 703 C C . LEU A 1 83 ? -4.512 -0.682 18.333 1.00 93.00 83 LEU A C 1
ATOM 705 O O . LEU A 1 83 ? -4.185 -0.957 17.182 1.00 93.00 83 LEU A O 1
ATOM 709 N N . PHE A 1 84 ? -3.633 -0.405 19.297 1.00 93.56 84 PHE A N 1
ATOM 710 C CA . PHE A 1 84 ? -2.192 -0.385 19.074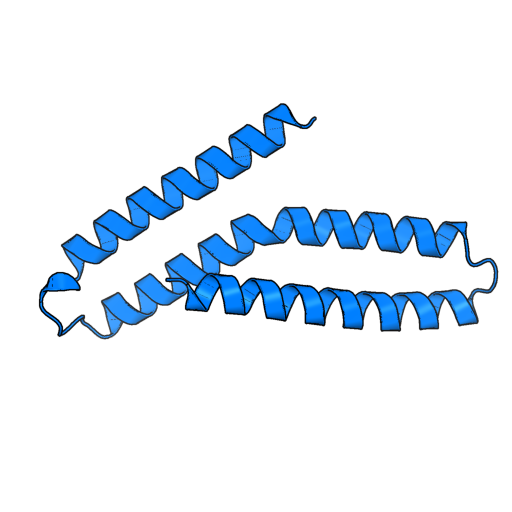 1.00 93.56 84 PHE A CA 1
ATOM 711 C C . PHE A 1 84 ? -1.693 -1.734 18.544 1.00 93.56 84 PHE A C 1
ATOM 713 O O . PHE A 1 84 ? -1.157 -1.794 17.438 1.00 93.56 84 PHE A O 1
ATOM 720 N N . TYR A 1 85 ? -1.959 -2.829 19.265 1.00 94.06 85 TYR A N 1
ATOM 721 C CA . TYR A 1 85 ? -1.526 -4.164 18.842 1.00 94.06 85 TYR A CA 1
ATOM 722 C C . TYR A 1 85 ? -2.154 -4.595 17.513 1.00 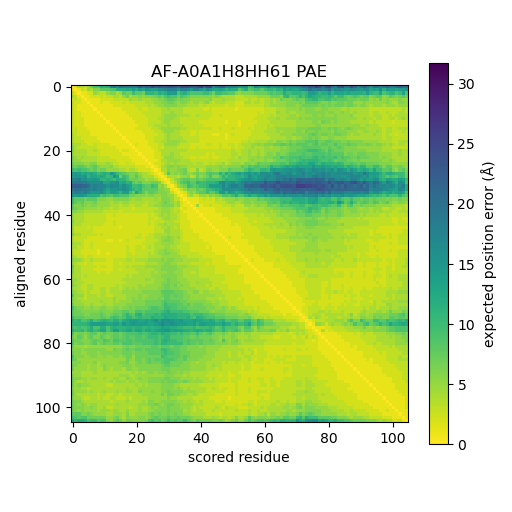94.06 85 TYR A C 1
ATOM 724 O O . TYR A 1 85 ? -1.477 -5.192 16.679 1.00 94.06 85 TYR A O 1
ATOM 732 N N . SER A 1 86 ? -3.424 -4.252 17.274 1.00 92.94 86 SER A N 1
ATOM 733 C CA . SER A 1 86 ? -4.089 -4.554 16.002 1.00 92.94 86 SER A CA 1
ATOM 734 C C . SER A 1 86 ? -3.456 -3.807 14.830 1.00 92.94 86 SER A C 1
ATOM 736 O O . SER A 1 86 ? -3.271 -4.391 13.769 1.00 92.94 86 SER A O 1
ATOM 738 N N . ILE A 1 87 ? -3.127 -2.523 15.001 1.00 93.06 87 ILE A N 1
ATOM 739 C CA . ILE A 1 87 ? -2.484 -1.723 13.952 1.00 93.06 87 ILE A CA 1
ATOM 740 C C . ILE A 1 87 ? -1.085 -2.261 13.673 1.00 93.06 87 ILE A C 1
ATOM 742 O O . ILE A 1 87 ? -0.757 -2.463 12.510 1.00 93.06 87 ILE A O 1
ATOM 746 N N . VAL A 1 88 ? -0.294 -2.552 14.711 1.00 94.38 88 VAL A N 1
ATOM 747 C CA . VAL A 1 88 ? 1.036 -3.161 14.552 1.00 94.38 88 VAL A CA 1
ATOM 748 C C . VAL A 1 88 ? 0.926 -4.471 13.773 1.00 94.38 88 VAL A C 1
ATOM 750 O O . VAL A 1 88 ? 1.602 -4.638 12.762 1.00 94.38 88 VAL A O 1
ATOM 753 N N . PHE A 1 89 ? 0.018 -5.365 14.171 1.00 94.69 89 PHE A N 1
ATOM 754 C CA . PHE A 1 89 ? -0.212 -6.627 13.471 1.00 94.69 89 PHE A CA 1
ATOM 755 C C . PHE A 1 89 ? -0.627 -6.427 12.005 1.00 94.69 89 PHE A C 1
ATOM 757 O O . PHE A 1 89 ? -0.077 -7.070 11.113 1.00 94.69 89 PHE A O 1
ATOM 764 N N . LEU A 1 90 ? -1.561 -5.509 11.732 1.00 94.06 90 LEU A N 1
ATOM 765 C CA . LEU A 1 90 ? -2.003 -5.204 10.370 1.00 94.06 90 LEU A CA 1
ATOM 766 C C . LEU A 1 90 ? -0.871 -4.622 9.516 1.00 94.06 90 LEU A C 1
ATOM 768 O O . LEU A 1 90 ? -0.766 -4.976 8.346 1.00 94.06 90 LEU A O 1
ATOM 772 N N . VAL A 1 91 ? -0.022 -3.760 10.081 1.00 93.88 91 VAL A N 1
ATOM 773 C CA . VAL A 1 91 ? 1.158 -3.219 9.392 1.00 93.88 91 VAL A CA 1
ATOM 774 C C . VAL A 1 91 ? 2.143 -4.337 9.064 1.00 93.88 91 VAL A C 1
ATOM 776 O O . VAL A 1 91 ? 2.602 -4.409 7.929 1.00 93.88 91 VAL A O 1
ATOM 779 N N . PHE A 1 92 ? 2.420 -5.249 9.998 1.00 95.88 92 PHE A N 1
ATOM 780 C CA . PHE A 1 92 ? 3.264 -6.416 9.725 1.00 95.88 92 PHE A CA 1
ATOM 781 C C . PHE A 1 92 ? 2.695 -7.281 8.597 1.00 95.88 92 PHE A C 1
ATOM 783 O O . PHE A 1 92 ? 3.419 -7.627 7.666 1.00 95.88 92 PHE A O 1
ATOM 790 N N . LEU A 1 93 ? 1.394 -7.575 8.635 1.00 93.94 93 LEU A N 1
ATOM 791 C CA . LEU A 1 93 ? 0.721 -8.322 7.574 1.00 93.94 93 LEU A CA 1
ATOM 792 C C . LEU A 1 93 ? 0.833 -7.599 6.221 1.00 93.94 93 LEU A C 1
ATOM 794 O O . LEU A 1 93 ? 1.141 -8.224 5.209 1.00 93.94 93 LEU A O 1
ATOM 798 N N . PHE A 1 94 ? 0.619 -6.280 6.207 1.00 92.56 94 PHE A N 1
ATOM 799 C CA . PHE A 1 94 ? 0.764 -5.458 5.009 1.00 92.56 94 PHE A CA 1
ATOM 800 C C . PHE A 1 94 ? 2.185 -5.511 4.458 1.00 92.56 94 PHE A C 1
ATOM 802 O O . PHE A 1 94 ? 2.342 -5.718 3.263 1.00 92.56 94 PHE A O 1
ATOM 809 N N . LEU A 1 95 ? 3.207 -5.387 5.310 1.00 93.69 95 LEU A N 1
ATOM 810 C CA . LEU A 1 95 ? 4.607 -5.484 4.898 1.00 93.69 95 LEU A CA 1
ATOM 811 C C . LEU A 1 95 ? 4.921 -6.853 4.290 1.00 93.69 95 LEU A C 1
ATOM 813 O O . LEU A 1 95 ? 5.553 -6.911 3.241 1.00 93.69 95 LEU A O 1
ATOM 817 N N . VAL A 1 96 ? 4.444 -7.948 4.888 1.00 93.75 96 VAL A N 1
ATOM 818 C CA . VAL A 1 96 ? 4.653 -9.300 4.342 1.00 93.75 96 VAL A CA 1
ATOM 819 C C . VAL A 1 96 ? 4.048 -9.426 2.944 1.00 93.75 96 V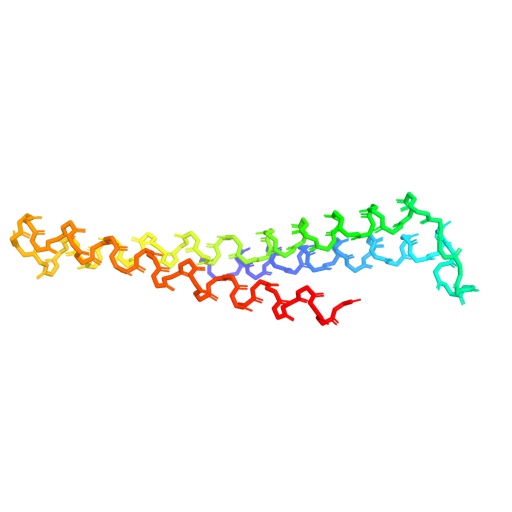AL A C 1
ATOM 821 O O . VAL A 1 96 ? 4.723 -9.879 2.020 1.00 93.75 96 VAL A O 1
ATOM 824 N N . VAL A 1 97 ? 2.799 -8.991 2.762 1.00 92.50 97 VAL A N 1
ATOM 825 C CA . VAL A 1 97 ? 2.130 -9.031 1.451 1.00 92.50 97 VAL A CA 1
ATOM 826 C C . VAL A 1 97 ? 2.814 -8.090 0.455 1.00 92.50 97 VAL A C 1
ATOM 828 O O . VAL A 1 97 ? 3.020 -8.464 -0.696 1.00 92.50 97 VAL A O 1
ATOM 831 N N . TYR A 1 98 ? 3.211 -6.898 0.900 1.00 91.69 98 TYR A N 1
ATOM 832 C CA . TYR A 1 98 ? 3.908 -5.895 0.100 1.00 91.69 98 TYR A CA 1
ATOM 833 C C . TYR A 1 98 ? 5.240 -6.420 -0.439 1.00 91.69 98 TYR A C 1
ATOM 835 O O . TYR A 1 98 ? 5.465 -6.392 -1.646 1.00 91.69 98 TYR A O 1
ATOM 843 N N . TYR A 1 99 ? 6.100 -6.959 0.428 1.00 91.19 99 TYR A N 1
ATOM 844 C CA . TYR A 1 99 ? 7.388 -7.504 0.004 1.00 91.19 99 TYR A CA 1
ATOM 845 C C . TYR A 1 99 ? 7.229 -8.779 -0.823 1.00 91.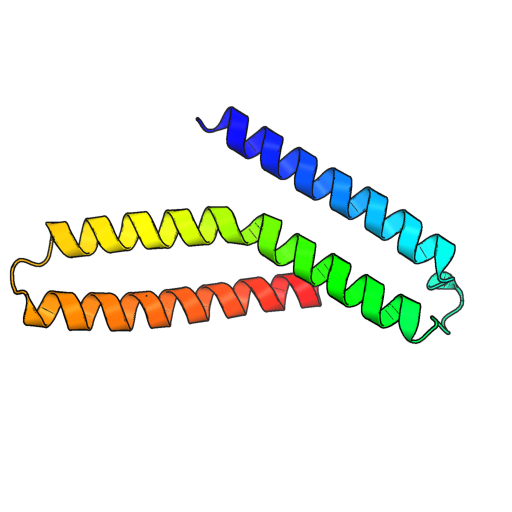19 99 TYR A C 1
ATOM 847 O O . TYR A 1 99 ? 7.970 -8.954 -1.783 1.00 91.19 99 TYR A O 1
ATOM 855 N N . SER A 1 100 ? 6.241 -9.629 -0.522 1.00 90.31 100 SER A N 1
ATOM 856 C CA . SER A 1 100 ? 5.941 -10.804 -1.356 1.00 90.31 100 SER A CA 1
ATOM 857 C C . SER A 1 100 ? 5.531 -10.396 -2.773 1.00 90.31 100 SER A C 1
ATOM 859 O O . SER A 1 100 ? 5.943 -11.028 -3.740 1.00 90.31 100 SER A O 1
ATOM 861 N N . LEU A 1 101 ? 4.751 -9.317 -2.901 1.00 88.00 101 LEU A N 1
ATOM 862 C CA . LEU A 1 101 ? 4.359 -8.763 -4.193 1.00 88.00 101 LEU A CA 1
ATOM 863 C C . LEU A 1 101 ? 5.565 -8.182 -4.937 1.00 88.00 101 LEU A C 1
ATOM 865 O O . LEU A 1 101 ? 5.758 -8.511 -6.100 1.00 88.00 101 LEU A O 1
ATOM 869 N N . ILE A 1 102 ? 6.393 -7.363 -4.285 1.00 89.25 102 ILE A N 1
ATOM 870 C CA . ILE A 1 102 ? 7.594 -6.793 -4.919 1.00 89.25 102 ILE A CA 1
ATOM 871 C C . ILE A 1 102 ? 8.556 -7.891 -5.378 1.00 89.25 102 ILE A C 1
ATOM 873 O O . ILE A 1 102 ? 9.046 -7.815 -6.495 1.00 89.25 102 ILE A O 1
ATOM 877 N N . LEU A 1 103 ? 8.792 -8.917 -4.555 1.00 87.38 103 LEU A N 1
ATOM 878 C CA . LEU A 1 103 ? 9.689 -10.033 -4.881 1.00 87.38 103 LEU A CA 1
ATOM 879 C C . LEU A 1 103 ? 9.190 -10.911 -6.037 1.00 87.38 103 LEU A C 1
ATOM 881 O O . LEU A 1 103 ? 9.962 -11.702 -6.571 1.00 87.38 103 LEU A O 1
ATOM 885 N N . SER A 1 104 ? 7.912 -10.809 -6.406 1.00 84.12 104 SER A N 1
ATOM 886 C CA . SER A 1 104 ? 7.357 -11.541 -7.550 1.00 84.12 104 SER A CA 1
ATOM 887 C C . SER A 1 104 ? 7.658 -10.892 -8.910 1.00 84.12 104 SER A C 1
ATOM 889 O O . SER A 1 104 ? 7.326 -11.483 -9.940 1.00 84.12 104 SER A O 1
ATOM 891 N N . PHE A 1 105 ? 8.275 -9.703 -8.921 1.00 76.06 105 PHE A N 1
ATOM 892 C CA . PHE A 1 105 ? 8.613 -8.917 -10.113 1.00 76.06 105 PHE A CA 1
ATOM 893 C C . PHE A 1 105 ? 10.116 -8.722 -10.291 1.00 76.06 105 PHE A C 1
ATOM 895 O O . PHE A 1 105 ? 10.492 -8.451 -11.458 1.00 76.06 105 PHE A O 1
#

Mean predicted aligned error: 5.2 Å

Secondary structure (DSSP, 8-state):
-HHHHHHHHHHHHHHHHHHHHHHHHHTTGGGT---HHHHHHHHHHHHHHHHHHHHHHHHHHHHHHHHHHHHH---HHHHHHHHHHHHHHHHHHHHHHHHHHHHT-

Radius of gyration: 18.76 Å; Cα contacts (8 Å, |Δi|>4): 42; chains: 1; bounding box: 43×16×52 Å